Protein AF-A0A0S7WPF9-F1 (afdb_monomer_lite)

Sequence (59 aa):
MRAVPFGDPSGFPWLPFNRFELHLYNIRHIQHHAGQLIERLRSQGVTDFEWVGIGEKGV

Structure (mmCIF, N/CA/C/O backbone):
data_AF-A0A0S7WPF9-F1
#
_entry.id   AF-A0A0S7WPF9-F1
#
loop_
_atom_site.group_PDB
_atom_site.id
_atom_site.type_symbol
_atom_site.label_atom_id
_atom_site.label_alt_id
_atom_site.label_comp_id
_atom_site.label_asym_id
_atom_site.label_entity_id
_atom_site.label_seq_id
_atom_site.pdbx_PDB_ins_code
_atom_site.Cartn_x
_atom_site.Cartn_y
_atom_site.Cartn_z
_atom_site.occupancy
_atom_site.B_iso_or_equiv
_atom_site.auth_seq_id
_atom_site.auth_comp_id
_atom_site.auth_asym_id
_atom_site.auth_atom_id
_atom_site.pdbx_PDB_model_num
ATOM 1 N N . MET A 1 1 ? 18.715 -20.868 -3.970 1.00 69.12 1 MET A N 1
ATOM 2 C CA . MET A 1 1 ? 17.414 -20.202 -4.223 1.00 69.12 1 MET A CA 1
ATOM 3 C C . MET A 1 1 ? 17.418 -19.640 -5.636 1.00 69.12 1 MET A C 1
ATOM 5 O O . MET A 1 1 ? 18.456 -19.154 -6.064 1.00 69.12 1 MET A O 1
ATOM 9 N N . ARG A 1 2 ? 16.301 -19.730 -6.367 1.00 83.81 2 ARG A N 1
ATOM 10 C CA . ARG A 1 2 ? 16.160 -19.105 -7.692 1.00 83.81 2 ARG A CA 1
ATOM 11 C C . ARG A 1 2 ? 15.936 -17.602 -7.513 1.00 83.81 2 ARG A C 1
ATOM 13 O O . ARG A 1 2 ? 15.078 -17.219 -6.725 1.00 83.81 2 ARG A O 1
ATOM 20 N N . ALA A 1 3 ? 16.693 -16.773 -8.229 1.00 84.31 3 ALA A N 1
ATOM 21 C CA . ALA A 1 3 ? 16.487 -15.328 -8.227 1.00 84.31 3 ALA A CA 1
ATOM 22 C C . ALA A 1 3 ? 15.124 -14.980 -8.847 1.00 84.31 3 ALA A C 1
ATOM 24 O O . ALA A 1 3 ? 14.735 -15.557 -9.866 1.00 84.31 3 ALA A O 1
ATOM 25 N N . VAL A 1 4 ? 14.401 -14.042 -8.232 1.00 86.88 4 VAL A N 1
ATOM 26 C CA . VAL A 1 4 ? 13.176 -13.476 -8.808 1.00 86.88 4 VAL A CA 1
ATOM 27 C C . VAL A 1 4 ? 13.593 -12.507 -9.919 1.00 86.88 4 VAL A C 1
ATOM 29 O O . VAL A 1 4 ? 14.339 -11.569 -9.634 1.00 86.88 4 VAL A O 1
ATOM 32 N N . PRO A 1 5 ? 13.156 -12.695 -11.178 1.00 93.69 5 PRO A N 1
ATOM 33 C CA . PRO A 1 5 ? 13.552 -11.805 -12.259 1.00 93.69 5 PRO A CA 1
ATOM 34 C C . PRO A 1 5 ? 12.679 -10.548 -12.230 1.00 93.69 5 PRO A C 1
ATOM 36 O O . PRO A 1 5 ? 11.631 -10.444 -12.861 1.00 93.69 5 PRO A O 1
ATOM 39 N N . PHE A 1 6 ? 13.113 -9.601 -11.407 1.00 95.44 6 PHE A N 1
ATOM 40 C CA . PHE A 1 6 ? 12.438 -8.336 -11.134 1.00 95.44 6 PHE A CA 1
ATOM 41 C C . PHE A 1 6 ? 12.316 -7.410 -12.351 1.00 95.44 6 PHE A C 1
ATOM 43 O O . PHE A 1 6 ? 11.355 -6.650 -12.432 1.00 95.44 6 PHE A O 1
ATOM 50 N N . GLY A 1 7 ? 13.263 -7.493 -13.290 1.00 96.69 7 GLY A N 1
ATOM 51 C CA . GLY A 1 7 ? 13.269 -6.693 -14.518 1.00 96.69 7 GLY A CA 1
ATOM 52 C C . GLY A 1 7 ? 12.354 -7.218 -15.627 1.00 96.69 7 GLY A C 1
ATOM 53 O O . GLY A 1 7 ? 12.111 -6.499 -16.592 1.00 96.69 7 GLY A O 1
ATOM 54 N N . ASP A 1 8 ? 11.833 -8.440 -15.501 1.00 97.06 8 ASP A N 1
ATOM 55 C CA . ASP A 1 8 ? 10.903 -8.998 -16.483 1.00 97.06 8 ASP A CA 1
ATOM 56 C C . ASP A 1 8 ? 9.558 -8.254 -16.450 1.00 97.06 8 ASP A C 1
ATOM 58 O O . ASP A 1 8 ? 9.181 -7.708 -15.405 1.00 97.06 8 ASP A O 1
ATOM 62 N N . PRO A 1 9 ? 8.768 -8.306 -17.539 1.00 97.06 9 PRO A N 1
ATOM 63 C CA . PRO A 1 9 ? 7.393 -7.822 -17.533 1.00 97.06 9 PRO A CA 1
ATOM 64 C C . PRO A 1 9 ? 6.574 -8.372 -16.355 1.00 97.06 9 PRO A C 1
ATOM 66 O O . PRO A 1 9 ? 6.756 -9.516 -15.921 1.00 97.06 9 PRO A O 1
ATOM 69 N N . SER A 1 10 ? 5.625 -7.564 -15.871 1.00 95.75 10 SER A N 1
ATOM 70 C CA . SER A 1 10 ? 4.711 -7.921 -14.774 1.00 95.75 10 SER A CA 1
ATOM 71 C C . SER A 1 10 ? 3.886 -9.190 -15.035 1.00 95.75 10 SER A C 1
ATOM 73 O O . SER A 1 10 ? 3.399 -9.804 -14.089 1.00 95.75 10 SER A O 1
ATOM 75 N N . GLY A 1 11 ? 3.725 -9.584 -16.304 1.00 95.31 11 GLY A N 1
ATOM 76 C CA . GLY A 1 11 ? 2.832 -10.663 -16.736 1.00 95.31 11 GLY A CA 1
ATOM 77 C C . GLY A 1 11 ? 1.386 -10.207 -16.955 1.00 95.31 11 GLY A C 1
ATOM 78 O O . GLY A 1 11 ? 0.555 -11.010 -17.369 1.00 95.31 11 GLY A O 1
ATOM 79 N N . PHE A 1 12 ? 1.092 -8.923 -16.730 1.00 95.44 12 PHE A N 1
ATOM 80 C CA . PHE A 1 12 ? -0.234 -8.340 -16.895 1.00 95.44 12 PHE A CA 1
ATOM 81 C C . PHE A 1 12 ? -0.214 -7.299 -18.022 1.00 95.44 12 PHE A C 1
ATOM 83 O O . PHE A 1 12 ? 0.373 -6.232 -17.847 1.00 95.44 12 PHE A O 1
ATOM 90 N N . PRO A 1 13 ? -0.860 -7.556 -19.174 1.00 94.19 13 PRO A N 1
ATOM 91 C CA . PRO A 1 13 ? -0.757 -6.676 -20.342 1.00 94.19 13 PRO A CA 1
ATOM 92 C C . PRO A 1 13 ? -1.365 -5.279 -20.133 1.00 94.19 13 PRO A C 1
ATOM 94 O O . PRO A 1 13 ? -1.037 -4.358 -20.872 1.00 94.19 13 PRO A O 1
ATOM 97 N N . TRP A 1 14 ? -2.223 -5.097 -19.126 1.00 95.00 14 TRP A N 1
ATOM 98 C CA . TRP A 1 14 ? -2.804 -3.798 -18.757 1.00 95.00 14 TRP A CA 1
ATOM 99 C C . TRP A 1 14 ? -1.984 -3.025 -17.711 1.00 95.00 14 TRP A C 1
ATOM 101 O O . TRP A 1 14 ? -2.366 -1.919 -17.334 1.00 95.00 14 TRP A O 1
ATOM 111 N N . LEU A 1 15 ? -0.876 -3.592 -17.225 1.00 95.62 15 LEU A N 1
ATOM 112 C CA . LEU A 1 15 ? 0.034 -2.955 -16.276 1.00 95.62 15 LEU A CA 1
ATOM 113 C C . LEU A 1 15 ? 1.401 -2.763 -16.952 1.00 95.62 15 LEU A C 1
ATOM 115 O O . LEU A 1 15 ? 2.197 -3.709 -16.982 1.00 95.62 15 LEU A O 1
ATOM 119 N N . PRO A 1 16 ? 1.686 -1.568 -17.509 1.00 94.44 16 PRO A N 1
ATOM 120 C CA . PRO A 1 16 ? 2.861 -1.316 -18.344 1.00 94.44 16 PRO A CA 1
ATOM 121 C C . PRO A 1 16 ? 4.130 -1.093 -17.502 1.00 94.44 16 PRO A C 1
ATOM 123 O O . PRO A 1 16 ? 4.793 -0.067 -17.620 1.00 94.44 16 PRO A O 1
ATOM 126 N N . PHE A 1 17 ? 4.447 -2.039 -16.622 1.00 96.38 17 PHE A N 1
ATOM 127 C CA . PHE A 1 17 ? 5.598 -1.988 -15.726 1.00 96.38 17 PHE A CA 1
ATOM 128 C C . PHE A 1 17 ? 6.176 -3.387 -15.455 1.00 96.38 17 PHE A C 1
ATOM 130 O O . PHE A 1 17 ? 5.558 -4.412 -15.770 1.00 96.38 17 PHE A O 1
ATOM 137 N N . ASN A 1 18 ? 7.391 -3.442 -14.910 1.00 97.69 18 ASN A N 1
ATOM 138 C CA . ASN A 1 18 ? 8.099 -4.689 -14.622 1.00 97.69 18 ASN A CA 1
ATOM 139 C C . ASN A 1 18 ? 7.597 -5.365 -13.332 1.00 97.69 18 ASN A C 1
ATOM 141 O O . ASN A 1 18 ? 6.746 -4.856 -12.597 1.00 97.69 18 ASN A O 1
ATOM 145 N N . ARG A 1 19 ? 8.111 -6.562 -13.050 1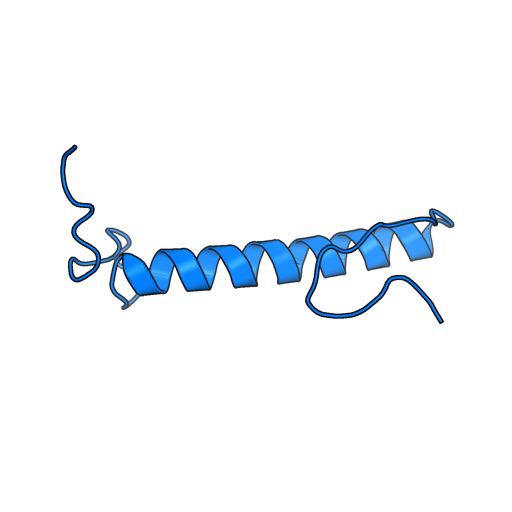.00 96.38 19 ARG A N 1
ATOM 146 C CA . ARG A 1 19 ? 7.704 -7.353 -11.885 1.00 96.38 19 ARG A CA 1
ATOM 147 C C . ARG A 1 19 ? 8.037 -6.679 -10.558 1.00 96.38 19 ARG A C 1
ATOM 149 O O . ARG A 1 19 ? 7.290 -6.843 -9.598 1.00 96.38 19 ARG A O 1
ATOM 156 N N . PHE A 1 20 ? 9.129 -5.930 -10.478 1.00 97.06 20 PHE A N 1
ATOM 157 C CA . PHE A 1 20 ? 9.444 -5.157 -9.279 1.00 97.06 20 PHE A CA 1
ATOM 158 C C . PHE A 1 20 ? 8.422 -4.045 -9.033 1.00 97.06 20 PHE A C 1
ATOM 160 O O . PHE A 1 20 ? 7.862 -3.945 -7.941 1.00 97.06 20 PHE A O 1
ATOM 167 N N . GLU A 1 21 ? 8.112 -3.267 -10.062 1.00 97.94 21 GLU A N 1
ATOM 168 C CA . GLU A 1 21 ? 7.109 -2.205 -10.012 1.00 97.94 21 GLU A CA 1
ATOM 169 C C . GLU A 1 21 ? 5.717 -2.756 -9.675 1.00 97.94 21 GLU A C 1
ATOM 171 O O . GLU A 1 21 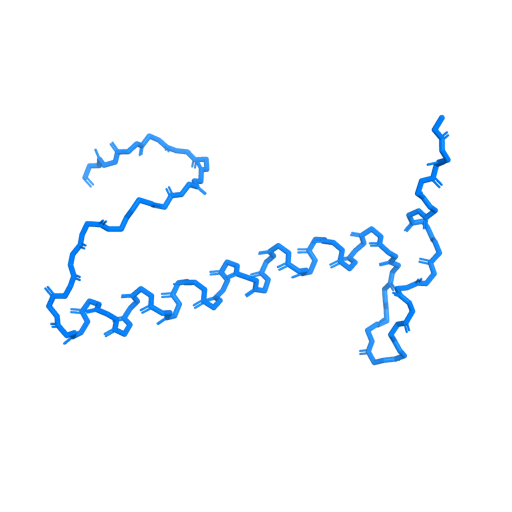? 4.995 -2.144 -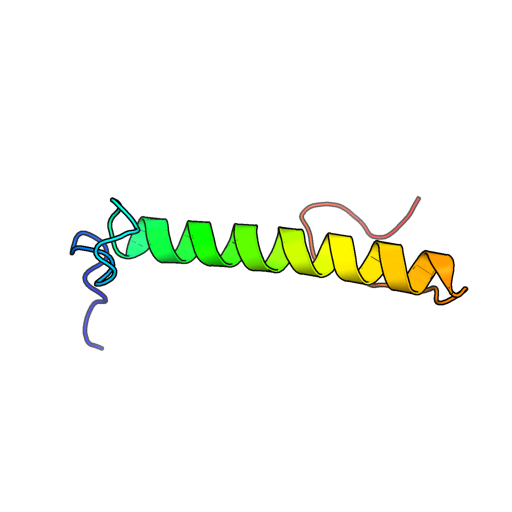8.892 1.00 97.94 21 GLU A O 1
ATOM 176 N N . LEU A 1 22 ? 5.374 -3.958 -10.156 1.00 97.00 22 LEU A N 1
ATOM 177 C CA . LEU A 1 22 ? 4.153 -4.667 -9.762 1.00 97.00 22 LEU A CA 1
ATOM 178 C C . LEU A 1 22 ? 4.074 -4.904 -8.248 1.00 97.00 22 LEU A C 1
ATOM 180 O O . LEU A 1 22 ? 3.009 -4.731 -7.655 1.00 97.00 22 LEU A O 1
ATOM 184 N N . HIS A 1 23 ? 5.175 -5.290 -7.602 1.00 96.12 23 HIS A N 1
ATOM 185 C CA . HIS A 1 23 ? 5.178 -5.489 -6.153 1.00 96.12 23 HIS A CA 1
ATOM 186 C C . HIS A 1 23 ? 4.955 -4.172 -5.399 1.00 96.12 23 HIS A C 1
ATOM 188 O O . HIS A 1 23 ? 4.164 -4.144 -4.455 1.00 96.12 23 HIS A O 1
ATOM 194 N N . LEU A 1 24 ? 5.570 -3.072 -5.845 1.00 96.81 24 LEU A N 1
ATOM 195 C CA . LEU A 1 24 ? 5.332 -1.743 -5.269 1.00 96.81 24 LEU A CA 1
ATOM 196 C C . LEU A 1 24 ? 3.890 -1.271 -5.497 1.00 96.81 24 LEU A C 1
ATOM 198 O O . LEU A 1 24 ? 3.245 -0.765 -4.575 1.00 96.81 24 LEU A O 1
ATOM 202 N N . TYR A 1 25 ? 3.364 -1.488 -6.704 1.00 96.69 25 TYR A N 1
ATOM 203 C CA . TYR A 1 25 ? 1.976 -1.207 -7.056 1.00 96.69 25 TYR A CA 1
ATOM 204 C C . TYR A 1 25 ? 1.012 -1.942 -6.119 1.00 96.69 25 TYR A C 1
ATOM 206 O O . TYR A 1 25 ? 0.115 -1.315 -5.557 1.00 96.69 25 TYR A O 1
ATOM 214 N N . ASN A 1 26 ? 1.234 -3.239 -5.886 1.00 96.00 26 ASN A N 1
ATOM 215 C CA . ASN A 1 26 ? 0.398 -4.049 -5.002 1.00 96.00 26 ASN A CA 1
ATOM 216 C C . ASN A 1 26 ? 0.432 -3.558 -3.552 1.00 96.00 26 ASN A C 1
ATOM 218 O O . ASN A 1 26 ? -0.625 -3.444 -2.936 1.00 96.00 26 ASN A O 1
ATOM 222 N N . ILE A 1 27 ? 1.611 -3.218 -3.017 1.00 95.44 27 ILE A N 1
ATOM 223 C CA . ILE A 1 27 ? 1.731 -2.663 -1.658 1.00 95.44 27 ILE A CA 1
ATOM 224 C C . ILE A 1 27 ? 0.885 -1.392 -1.535 1.00 95.44 27 ILE A C 1
ATOM 226 O O . ILE A 1 27 ? 0.045 -1.292 -0.639 1.00 95.44 27 ILE A O 1
ATOM 230 N N . ARG A 1 28 ? 1.035 -0.454 -2.479 1.00 95.00 28 ARG A N 1
ATOM 231 C CA . ARG A 1 28 ? 0.253 0.789 -2.498 1.00 95.00 28 ARG A CA 1
ATOM 232 C C . ARG A 1 28 ? -1.247 0.523 -2.644 1.00 95.00 28 ARG A C 1
ATOM 234 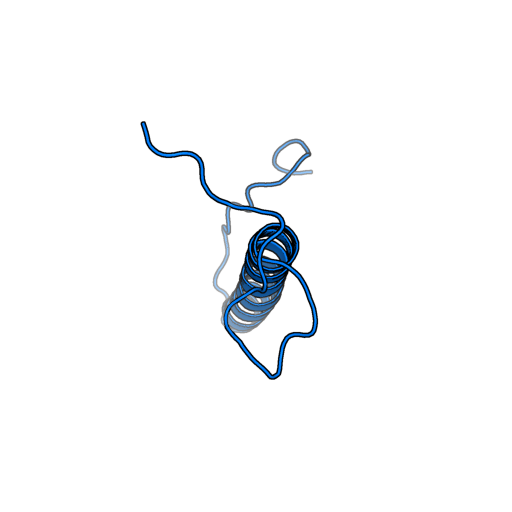O O . ARG A 1 28 ? -2.052 1.185 -1.994 1.00 95.00 28 ARG A O 1
ATOM 241 N N . HIS A 1 29 ? -1.632 -0.408 -3.510 1.00 96.38 29 HIS A N 1
ATOM 242 C CA . HIS A 1 29 ? -3.033 -0.724 -3.784 1.00 96.38 29 HIS A CA 1
ATOM 243 C C . HIS A 1 29 ? -3.728 -1.337 -2.559 1.00 96.38 29 HIS A C 1
ATOM 245 O O . HIS A 1 29 ? -4.828 -0.917 -2.198 1.00 96.38 29 HIS A O 1
ATOM 251 N N . ILE A 1 30 ? -3.049 -2.251 -1.860 1.00 96.25 30 ILE A N 1
ATOM 252 C CA . ILE A 1 30 ? -3.531 -2.834 -0.602 1.00 96.25 30 ILE A CA 1
ATOM 253 C C . ILE A 1 30 ? -3.676 -1.749 0.466 1.00 96.25 30 ILE A C 1
ATOM 255 O O . ILE A 1 30 ? -4.728 -1.655 1.093 1.00 96.25 30 ILE A O 1
ATOM 259 N N . GLN A 1 31 ? -2.666 -0.891 0.642 1.00 95.31 31 GLN A N 1
ATOM 260 C CA . GLN A 1 31 ? -2.735 0.216 1.600 1.00 95.31 31 GLN A CA 1
ATOM 261 C C . GLN A 1 31 ? -3.898 1.171 1.286 1.00 95.31 31 GLN A C 1
ATOM 263 O O . GLN A 1 31 ? -4.647 1.554 2.182 1.00 95.31 31 GLN A O 1
ATOM 268 N N . HIS A 1 32 ? -4.107 1.516 0.014 1.00 95.94 32 HIS A N 1
ATOM 269 C CA . HIS A 1 32 ? -5.223 2.364 -0.402 1.00 95.94 32 HIS A CA 1
ATOM 270 C C . HIS A 1 32 ? -6.583 1.776 0.009 1.00 95.94 32 HIS A C 1
ATOM 272 O O . HIS A 1 32 ? -7.397 2.466 0.625 1.00 95.94 32 HIS A O 1
ATOM 278 N N . HIS A 1 33 ? -6.819 0.494 -0.279 1.00 97.56 33 HIS A N 1
ATOM 279 C CA . HIS A 1 33 ? -8.083 -0.160 0.061 1.00 97.56 33 HIS A CA 1
ATOM 280 C C . HIS A 1 33 ? -8.243 -0.440 1.558 1.00 97.56 33 HIS A C 1
ATOM 282 O O . HIS A 1 33 ? -9.353 -0.318 2.075 1.00 97.56 33 HIS A O 1
ATOM 288 N N . ALA A 1 34 ? -7.160 -0.741 2.276 1.00 95.38 34 ALA A N 1
ATOM 289 C CA . ALA A 1 34 ? -7.190 -0.867 3.730 1.00 95.38 34 ALA A CA 1
ATOM 290 C C . ALA A 1 34 ? -7.609 0.455 4.395 1.00 95.38 34 ALA A C 1
ATOM 292 O O . ALA A 1 34 ? -8.474 0.450 5.267 1.00 95.38 34 ALA A O 1
ATOM 293 N N . GLY A 1 35 ? -7.084 1.596 3.929 1.00 94.31 35 GLY A N 1
ATOM 294 C CA . GLY A 1 35 ? -7.512 2.918 4.397 1.00 94.31 35 GLY A CA 1
ATOM 295 C C . GLY A 1 35 ? -8.995 3.196 4.125 1.00 94.31 35 GLY A C 1
ATOM 296 O O . GLY A 1 35 ? -9.718 3.627 5.021 1.00 94.31 35 GLY A O 1
ATOM 297 N N . GLN A 1 36 ? -9.482 2.878 2.920 1.00 97.12 36 GLN A N 1
ATOM 298 C CA . GLN A 1 36 ? -10.909 3.003 2.587 1.00 97.12 36 GLN A CA 1
ATOM 299 C C . GLN A 1 36 ? -11.807 2.120 3.465 1.00 97.12 36 GLN A C 1
ATOM 301 O O . GLN A 1 36 ? -12.905 2.533 3.838 1.00 97.12 36 GLN A O 1
ATOM 306 N N . LEU A 1 37 ? -11.364 0.901 3.781 1.00 96.62 37 LEU A N 1
ATOM 307 C CA . LEU A 1 37 ? -12.091 -0.008 4.661 1.00 96.62 37 LEU A CA 1
ATOM 308 C C . LEU A 1 37 ? -12.150 0.532 6.094 1.00 96.62 37 LEU A C 1
ATOM 310 O O . LEU A 1 37 ? -13.230 0.552 6.680 1.00 96.62 37 LEU A O 1
ATOM 314 N N . ILE A 1 38 ? -11.022 1.008 6.630 1.00 96.06 38 ILE A N 1
ATOM 315 C CA . ILE A 1 3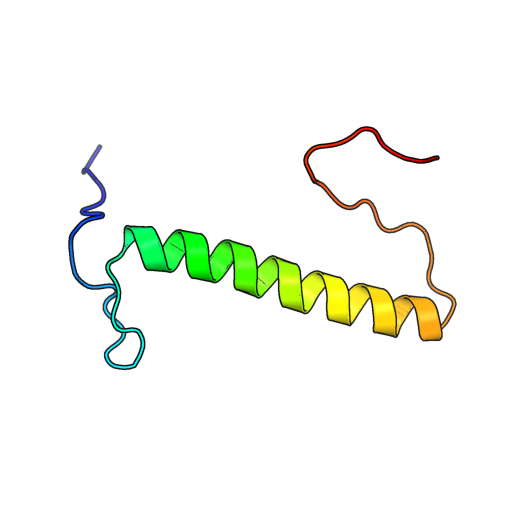8 ? -10.951 1.630 7.959 1.00 96.06 38 ILE A CA 1
ATOM 316 C C . ILE A 1 38 ? -11.928 2.801 8.055 1.00 96.06 38 ILE A C 1
ATOM 318 O O . ILE A 1 38 ? -12.680 2.883 9.020 1.00 96.06 38 ILE A O 1
ATOM 322 N N . GLU A 1 39 ? -11.972 3.669 7.044 1.00 96.38 39 GLU A N 1
ATOM 323 C CA . GLU A 1 39 ? -12.886 4.814 7.035 1.00 96.38 39 GLU A CA 1
ATOM 324 C C . GLU A 1 39 ? -14.359 4.379 7.096 1.00 96.38 39 GLU A C 1
ATOM 326 O O . GLU A 1 39 ? -15.145 4.884 7.899 1.00 96.38 39 GLU A O 1
ATOM 331 N N . ARG A 1 40 ? -14.734 3.364 6.309 1.00 97.81 40 ARG A N 1
ATOM 332 C CA . ARG A 1 40 ? -16.089 2.794 6.350 1.00 97.81 40 ARG A CA 1
ATOM 333 C C . ARG A 1 40 ? -16.410 2.198 7.717 1.00 97.81 40 ARG A C 1
ATOM 335 O O . ARG A 1 40 ? -17.503 2.427 8.222 1.00 97.81 40 ARG A O 1
ATOM 342 N N . LEU A 1 41 ? -15.482 1.472 8.333 1.00 97.38 41 LEU A N 1
ATOM 343 C CA . LEU A 1 41 ? -15.686 0.888 9.660 1.00 97.38 41 LEU A CA 1
ATOM 344 C C . LEU A 1 41 ? -15.794 1.963 10.756 1.00 97.38 41 LEU A C 1
ATOM 346 O O . LEU A 1 41 ? -16.679 1.868 11.606 1.00 97.38 41 LEU A O 1
ATOM 350 N N . ARG A 1 42 ? -14.988 3.031 10.687 1.00 95.94 42 ARG A N 1
ATOM 351 C CA . ARG A 1 42 ? -15.105 4.201 11.577 1.00 95.94 42 ARG A CA 1
ATOM 352 C C . ARG A 1 42 ? -16.472 4.863 11.481 1.00 95.94 42 ARG A C 1
ATOM 354 O O . ARG A 1 42 ? -17.055 5.189 12.510 1.00 95.94 42 ARG A O 1
ATOM 361 N N . SER A 1 43 ? -17.029 4.986 10.272 1.00 97.44 43 SER A N 1
ATOM 362 C CA . SER A 1 43 ? -18.392 5.512 10.084 1.00 97.44 43 SER A CA 1
ATOM 363 C C . SER A 1 43 ? -19.478 4.674 10.777 1.00 97.44 43 SER A C 1
ATOM 365 O O . SER A 1 43 ? -20.574 5.173 11.013 1.00 97.44 43 SER A O 1
ATOM 367 N N . GLN A 1 44 ? -19.180 3.411 11.105 1.00 98.19 44 GLN A N 1
ATOM 368 C CA . GLN A 1 44 ? -20.064 2.497 11.837 1.00 98.19 44 GLN A CA 1
ATOM 369 C C . GLN A 1 44 ? -19.715 2.408 13.334 1.00 98.19 44 GLN A C 1
ATOM 371 O O . GLN A 1 44 ? -20.242 1.550 14.037 1.00 98.19 44 GLN A O 1
ATOM 376 N N . GLY A 1 45 ? -18.825 3.272 13.831 1.00 97.62 45 GLY A N 1
ATOM 377 C CA . GLY A 1 45 ? -18.420 3.316 15.238 1.00 97.62 45 GLY A CA 1
ATOM 378 C C . GLY A 1 45 ? -17.344 2.303 15.634 1.00 97.62 45 GLY A C 1
ATOM 379 O O . GLY A 1 45 ? -17.073 2.156 16.821 1.00 97.62 45 GLY A O 1
ATOM 380 N N . VAL A 1 46 ? -16.716 1.609 14.678 1.00 97.12 46 VAL A N 1
ATOM 381 C CA . VAL A 1 46 ? -15.588 0.711 14.964 1.00 97.12 46 VAL A CA 1
ATOM 382 C C . VAL A 1 46 ? -14.307 1.533 15.137 1.00 97.12 46 VAL A C 1
ATOM 384 O O . VAL A 1 46 ? -13.987 2.377 14.297 1.00 97.12 46 VAL A O 1
ATOM 387 N N . THR A 1 47 ? -13.562 1.273 16.211 1.00 92.25 47 THR A N 1
ATOM 388 C CA . THR A 1 47 ? -12.318 1.972 16.580 1.00 92.25 47 THR A CA 1
ATOM 389 C C . THR A 1 47 ? -11.120 1.013 16.631 1.00 92.25 47 THR A C 1
ATOM 391 O O . THR A 1 47 ? -11.242 -0.155 16.273 1.00 92.25 47 THR A O 1
ATOM 394 N N . ASP A 1 48 ? -9.950 1.520 17.041 1.00 89.00 48 ASP A N 1
ATOM 395 C CA . ASP A 1 48 ? -8.755 0.722 17.378 1.00 89.00 48 ASP A CA 1
ATOM 396 C C . ASP A 1 48 ? -8.101 -0.042 16.214 1.00 89.00 48 ASP A C 1
ATOM 398 O O . ASP A 1 48 ? -7.782 -1.228 16.292 1.00 89.00 48 ASP A O 1
ATOM 402 N N . PHE A 1 49 ? -7.836 0.669 15.116 1.00 89.38 49 PHE A N 1
ATOM 403 C CA . PHE A 1 49 ? -7.063 0.135 13.992 1.00 89.38 49 PHE A CA 1
ATOM 404 C C . PHE A 1 49 ? -5.565 0.383 14.179 1.00 89.38 49 PHE A C 1
ATOM 406 O O . PHE A 1 49 ? -5.108 1.525 14.118 1.00 89.38 49 PHE A O 1
ATOM 413 N N . GLU A 1 50 ? -4.781 -0.684 14.328 1.00 86.88 50 GLU A N 1
ATOM 414 C CA . GLU A 1 50 ? -3.321 -0.584 14.325 1.00 86.88 50 GLU A CA 1
ATOM 415 C C . GLU A 1 50 ? -2.785 -0.493 12.889 1.00 86.88 50 GLU A C 1
ATOM 417 O O . GLU A 1 50 ? -2.664 -1.495 12.181 1.00 86.88 50 GLU A O 1
ATOM 422 N N . TRP A 1 51 ? -2.457 0.721 12.440 1.00 86.12 51 TRP A N 1
ATOM 423 C CA . TRP A 1 51 ? -1.799 0.924 11.150 1.00 86.12 51 TRP A CA 1
ATOM 424 C C . TRP A 1 51 ? -0.285 0.748 11.283 1.00 86.12 51 TRP A C 1
ATOM 426 O O . TRP A 1 51 ? 0.380 1.515 11.978 1.00 86.12 51 TRP A O 1
ATOM 436 N N . VAL A 1 52 ? 0.279 -0.238 10.588 1.00 78.25 52 VAL A N 1
ATOM 437 C CA . VAL A 1 52 ? 1.732 -0.443 10.548 1.00 78.25 52 VAL A CA 1
ATOM 438 C C . VAL A 1 52 ? 2.330 0.452 9.458 1.00 78.25 52 VAL A C 1
ATOM 440 O O . VAL A 1 52 ? 2.186 0.181 8.265 1.00 78.25 52 VAL A O 1
ATOM 443 N N . GLY A 1 53 ? 2.993 1.533 9.870 1.00 72.94 53 GLY A N 1
ATOM 444 C CA . GLY A 1 53 ? 3.705 2.477 9.003 1.00 72.94 53 GLY A CA 1
ATOM 445 C C . GLY A 1 53 ? 5.018 2.959 9.631 1.00 72.94 53 GLY A C 1
ATOM 446 O O . GLY A 1 53 ? 5.389 2.523 10.717 1.00 72.94 53 GLY A O 1
ATOM 447 N N . ILE A 1 54 ? 5.739 3.852 8.946 1.00 54.22 54 ILE A N 1
ATOM 448 C CA . ILE A 1 54 ? 6.896 4.554 9.529 1.00 54.22 54 ILE A CA 1
ATOM 449 C C . ILE A 1 54 ? 6.363 5.711 10.3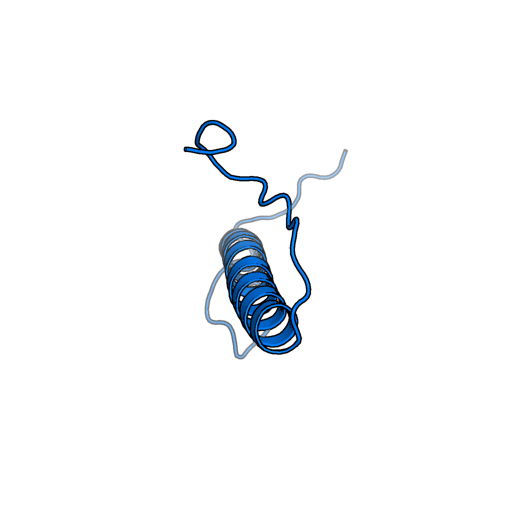90 1.00 54.22 54 ILE A C 1
ATOM 451 O O . ILE A 1 54 ? 5.810 6.664 9.845 1.00 54.22 54 ILE A O 1
ATOM 455 N N . GLY A 1 55 ? 6.513 5.608 11.716 1.00 56.16 55 GLY A N 1
ATOM 456 C CA . GLY A 1 55 ? 6.091 6.607 12.712 1.00 56.16 55 GLY A CA 1
ATOM 457 C C . GLY A 1 55 ? 5.535 5.956 13.986 1.00 56.16 55 GLY A C 1
ATOM 458 O O . GLY A 1 55 ? 4.912 4.899 13.906 1.00 56.16 55 GLY A O 1
ATOM 459 N N . GLU A 1 56 ? 5.803 6.544 15.157 1.00 58.25 56 GLU A N 1
ATOM 460 C CA . GLU A 1 56 ? 5.340 6.027 16.456 1.00 58.25 56 GLU A CA 1
ATOM 461 C C . GLU A 1 56 ? 3.808 5.920 16.535 1.00 58.25 56 GLU A C 1
ATOM 463 O O . GLU A 1 56 ? 3.070 6.701 15.928 1.00 58.25 56 GLU A O 1
ATOM 468 N N . LYS A 1 57 ? 3.329 4.935 17.308 1.00 55.84 57 LYS A N 1
ATOM 469 C CA . LYS A 1 57 ? 1.908 4.779 17.629 1.00 55.84 57 LYS A CA 1
ATOM 470 C C . LYS A 1 57 ? 1.436 5.989 18.444 1.00 55.84 57 LYS A C 1
ATOM 472 O O . LYS A 1 57 ? 1.855 6.130 19.583 1.00 55.84 57 LYS A O 1
ATOM 477 N N . GLY A 1 58 ? 0.498 6.755 17.890 1.00 52.75 58 GLY A N 1
ATOM 478 C CA . GLY A 1 58 ? -0.429 7.601 18.646 1.00 52.75 58 GLY A CA 1
ATOM 479 C C . GLY A 1 58 ? 0.166 8.853 19.296 1.00 52.75 58 GLY A C 1
ATOM 480 O O . GLY A 1 58 ? 0.791 8.787 20.350 1.00 52.75 58 GLY A O 1
ATOM 481 N N . VAL A 1 59 ? -0.174 10.007 18.722 1.00 41.28 59 VAL A N 1
ATOM 482 C CA . VAL A 1 59 ? -0.630 11.165 19.506 1.00 41.28 59 VAL A CA 1
ATOM 483 C C . VAL A 1 59 ? -2.073 11.419 19.108 1.00 41.28 59 VAL A C 1
ATOM 485 O O . VAL A 1 59 ? -2.341 11.364 17.884 1.00 41.28 59 VAL A O 1
#

Radius of gyration: 16.55 Å; chains: 1; bounding box: 38×31×40 Å

pLDDT: mean 89.5, std 13.67, range [41.28, 98.19]

InterPro domains:
  IPR034660 DinB/YfiT-like putative metalloenzymes [SSF109854] (10-48)

Organism: NCBI:txid1703770

Secondary structure (DSSP, 8-state):
-PPP-TTSB-S-TTS-SBHHHHHHHHHHHHHHHHHHHHHHHHHTT-------SSS-S--

Foldseek 3Di:
DDDDPQQDCCPDPVDRHGVVVVVVVVVVVVVVVVVVVVVVVVVVVDDDDDDDDPDDPDD